Protein AF-A0A8K0KDJ1-F1 (afdb_monomer)

Mean predicted aligned error: 5.6 Å

Organism: Ladona fulva (NCBI:txid123851)

Nearest PDB structures (foldseek):
  4txr-assembly1_A  TM=9.464E-01  e=5.882E-12  Homo sapiens
  4txp-assembly2_B  TM=9.322E-01  e=4.696E-11  Homo sapiens
  4txp-assembly3_C  TM=9.187E-01  e=4.149E-10  Homo sapiens
  2rkk-assembly1_B  TM=8.513E-01  e=8.342E-05  Saccharomyces cerevisiae

Foldseek 3Di:
DQDDAQDQDPQLVVLVVLQVVLSVCVVPPPLSSLLSLVLSLVVLVVRDDDDPSSVRRNVSSVVVLVVSCVVPVVPCLSVDLVVVLVVLLVVLVVLLVVLVVCVVVVNDDPSSVVSLVVSLSSLSSSCVSPDDDPVSVVVNVVSVVVVVVD

Structure (mmCIF, N/CA/C/O backbone):
data_AF-A0A8K0KDJ1-F1
#
_entry.id   AF-A0A8K0KDJ1-F1
#
loop_
_atom_site.group_PDB
_atom_site.id
_atom_site.type_symbol
_atom_site.label_atom_id
_atom_site.label_alt_id
_atom_site.label_comp_id
_atom_site.label_asym_id
_atom_site.label_entity_id
_atom_site.label_seq_id
_atom_site.pdbx_PDB_ins_code
_atom_site.Cartn_x
_atom_site.Cartn_y
_atom_site.Cartn_z
_atom_site.occupancy
_atom_site.B_iso_or_equiv
_atom_site.auth_seq_id
_atom_site.auth_comp_id
_atom_site.auth_asym_id
_atom_site.auth_atom_id
_atom_site.pdbx_PDB_model_num
ATOM 1 N N . MET A 1 1 ? 7.236 -12.115 10.491 1.00 45.28 1 MET A N 1
ATOM 2 C CA . MET A 1 1 ? 5.908 -12.719 10.745 1.00 45.28 1 MET A CA 1
ATOM 3 C C . MET A 1 1 ? 4.872 -11.703 10.307 1.00 45.28 1 MET A C 1
ATOM 5 O O . MET A 1 1 ? 5.032 -10.545 10.657 1.00 45.28 1 MET A O 1
ATOM 9 N N . SER A 1 2 ? 3.888 -12.090 9.496 1.00 58.84 2 SER A N 1
ATOM 10 C CA . SER A 1 2 ? 2.820 -11.184 9.052 1.00 58.84 2 SER A CA 1
ATOM 11 C C . SER A 1 2 ? 1.927 -10.815 10.236 1.00 58.84 2 SER A C 1
ATOM 13 O O . SER A 1 2 ? 1.485 -11.708 10.961 1.00 58.84 2 SER A O 1
ATOM 15 N N . TYR A 1 3 ? 1.665 -9.526 10.438 1.00 70.25 3 TYR A N 1
ATOM 16 C CA . TYR A 1 3 ? 0.765 -9.068 11.494 1.00 70.25 3 TYR A CA 1
ATOM 17 C C . TYR A 1 3 ? -0.672 -9.514 11.186 1.00 70.25 3 TYR A C 1
ATOM 19 O O . TYR A 1 3 ? -1.172 -9.312 10.076 1.00 70.25 3 TYR A O 1
ATOM 27 N N . GLN A 1 4 ? -1.328 -10.163 12.150 1.00 78.44 4 GLN A N 1
ATOM 28 C CA . GLN A 1 4 ? -2.672 -10.708 11.972 1.00 78.44 4 GLN A CA 1
ATOM 29 C C . GLN A 1 4 ? -3.716 -9.659 12.364 1.00 78.44 4 GLN A C 1
ATOM 31 O O . GLN A 1 4 ? -4.002 -9.464 13.543 1.00 78.44 4 GLN A O 1
ATOM 36 N N . PHE A 1 5 ? -4.304 -9.006 11.365 1.00 83.00 5 PHE A N 1
ATOM 37 C CA . PHE A 1 5 ? -5.400 -8.063 11.579 1.00 83.00 5 PHE A CA 1
ATOM 38 C C . PHE A 1 5 ? -6.727 -8.778 11.888 1.00 83.00 5 PHE A C 1
ATOM 40 O O . PHE A 1 5 ? -6.933 -9.921 11.457 1.00 83.00 5 PHE A O 1
ATOM 47 N N . PRO A 1 6 ? -7.664 -8.101 12.579 1.00 85.44 6 PRO A N 1
ATOM 48 C CA . PRO A 1 6 ? -9.052 -8.536 12.673 1.00 85.44 6 PRO A CA 1
ATOM 49 C C . PRO A 1 6 ? -9.671 -8.785 11.286 1.00 85.44 6 PRO A C 1
ATOM 51 O O . PRO A 1 6 ? -9.251 -8.174 10.299 1.00 85.44 6 PRO A O 1
ATOM 54 N N . PRO A 1 7 ? -10.693 -9.654 11.183 1.00 84.50 7 PRO A N 1
ATOM 55 C CA . PRO A 1 7 ? -11.371 -9.888 9.915 1.00 84.50 7 PRO A CA 1
ATOM 56 C C . PRO A 1 7 ? -11.992 -8.591 9.385 1.00 84.50 7 PRO A C 1
ATOM 58 O O . PRO A 1 7 ? -12.593 -7.822 10.136 1.00 84.50 7 PRO A O 1
ATOM 61 N N . CYS A 1 8 ? -11.862 -8.363 8.076 1.00 85.50 8 CYS A N 1
ATOM 62 C CA . CYS A 1 8 ? -12.434 -7.189 7.427 1.00 85.50 8 CYS A CA 1
ATOM 63 C C . CYS A 1 8 ? -13.973 -7.259 7.474 1.00 85.50 8 CYS A C 1
ATOM 65 O O . CYS A 1 8 ? -14.543 -8.214 6.931 1.00 85.50 8 CYS A O 1
ATOM 67 N N . PRO A 1 9 ? -14.662 -6.298 8.118 1.00 87.81 9 PRO A N 1
ATOM 68 C CA . PRO A 1 9 ? -16.116 -6.308 8.192 1.00 87.81 9 PRO A CA 1
ATOM 69 C C . PRO A 1 9 ? -16.740 -6.040 6.821 1.00 87.81 9 PRO A C 1
ATOM 71 O O . PRO A 1 9 ? -16.124 -5.442 5.939 1.00 87.81 9 PRO A O 1
ATOM 74 N N . ALA A 1 10 ? -17.999 -6.448 6.645 1.00 87.88 10 ALA A N 1
ATOM 75 C CA . ALA A 1 10 ? -18.700 -6.314 5.367 1.00 87.88 10 ALA A CA 1
ATOM 76 C C . ALA A 1 10 ? -18.784 -4.856 4.876 1.00 87.88 10 ALA A C 1
ATOM 78 O O . ALA A 1 10 ? -18.668 -4.619 3.673 1.00 87.88 10 ALA A O 1
ATOM 79 N N . SER A 1 11 ? -18.917 -3.888 5.793 1.00 86.81 11 SER A N 1
ATOM 80 C CA . SER A 1 11 ? -18.911 -2.454 5.472 1.00 86.81 11 SER A CA 1
ATOM 81 C C . SER A 1 11 ? -17.580 -1.981 4.883 1.00 86.81 11 SER A C 1
ATOM 83 O O . SER A 1 11 ? -17.565 -1.089 4.043 1.00 86.81 11 SER A O 1
ATOM 85 N N . LEU A 1 12 ? -16.468 -2.625 5.246 1.00 90.25 12 LEU A N 1
ATOM 86 C CA . LEU A 1 12 ? -15.115 -2.284 4.807 1.00 90.25 12 LEU A CA 1
ATOM 87 C C . LEU A 1 12 ? -14.601 -3.185 3.675 1.00 90.25 12 LEU A C 1
ATOM 89 O O . LEU A 1 12 ? -13.433 -3.110 3.304 1.00 90.25 12 LEU A O 1
ATOM 93 N N . LYS A 1 13 ? -15.471 -3.978 3.038 1.00 90.00 13 LYS A N 1
ATOM 94 C CA . LYS A 1 13 ? -15.114 -4.768 1.848 1.00 90.00 13 LYS A CA 1
ATOM 95 C C . LYS A 1 13 ? -14.377 -3.963 0.755 1.00 90.00 13 LYS A C 1
ATOM 97 O O . LYS A 1 13 ? -13.459 -4.536 0.169 1.00 90.00 13 LYS A O 1
ATOM 102 N N . PRO A 1 14 ? -14.687 -2.671 0.498 1.00 90.81 14 PRO A N 1
ATOM 103 C CA . PRO A 1 14 ? -13.950 -1.865 -0.478 1.00 90.81 14 PRO A CA 1
ATOM 104 C C . PRO A 1 14 ? -12.468 -1.641 -0.157 1.00 90.81 14 PRO A C 1
ATOM 106 O O . PRO A 1 14 ? -11.740 -1.239 -1.053 1.00 90.81 14 PRO A O 1
ATOM 109 N N . ILE A 1 15 ? -12.008 -1.872 1.081 1.00 91.50 15 ILE A N 1
ATOM 110 C CA . ILE A 1 15 ? -10.583 -1.746 1.432 1.00 91.50 15 ILE A CA 1
ATOM 111 C C . ILE A 1 15 ? -9.839 -3.085 1.500 1.00 91.50 15 ILE A C 1
ATOM 113 O O . ILE A 1 15 ? -8.619 -3.116 1.669 1.00 91.50 15 ILE A O 1
ATOM 117 N N . ALA A 1 16 ? -10.555 -4.205 1.372 1.00 90.19 16 ALA A N 1
ATOM 118 C CA . ALA A 1 16 ? -9.999 -5.535 1.597 1.00 90.19 16 ALA A CA 1
ATOM 119 C C . ALA A 1 16 ? -8.861 -5.879 0.623 1.00 90.19 16 ALA A C 1
ATOM 121 O O . ALA A 1 16 ? -7.907 -6.559 1.006 1.00 90.19 16 ALA A O 1
ATOM 122 N N . HIS A 1 17 ? -8.932 -5.404 -0.625 1.00 89.25 17 HIS A N 1
ATOM 123 C CA . HIS A 1 17 ? -7.875 -5.642 -1.608 1.00 89.25 17 HIS A CA 1
ATOM 124 C C . HIS A 1 17 ? -6.592 -4.873 -1.284 1.00 89.25 17 HIS A C 1
ATOM 126 O O . HIS A 1 17 ? -5.524 -5.465 -1.396 1.00 89.25 17 HIS A O 1
ATOM 132 N N . TYR A 1 18 ? -6.674 -3.633 -0.786 1.00 91.75 18 TYR A N 1
ATOM 133 C CA . TYR A 1 18 ? -5.490 -2.891 -0.328 1.00 91.75 18 TYR A CA 1
ATOM 134 C C . TYR A 1 18 ? -4.804 -3.591 0.846 1.00 91.75 18 TYR A C 1
ATOM 136 O O . TYR A 1 18 ? -3.584 -3.736 0.844 1.00 91.75 18 TYR A O 1
ATOM 144 N N . LEU A 1 19 ? -5.579 -4.086 1.820 1.00 91.88 19 LEU A N 1
ATOM 145 C CA . LEU A 1 19 ? -5.030 -4.826 2.962 1.00 91.88 19 LEU A CA 1
ATOM 146 C C . LEU A 1 19 ? -4.346 -6.123 2.527 1.00 91.88 19 LEU A C 1
ATOM 148 O O . LEU A 1 19 ? -3.257 -6.441 3.002 1.00 91.88 19 LEU A O 1
ATOM 152 N N . LYS A 1 20 ? -4.963 -6.855 1.595 1.00 89.88 20 LYS A N 1
ATOM 153 C CA . LYS A 1 20 ? -4.374 -8.075 1.045 1.00 89.88 20 LYS A CA 1
ATOM 154 C C . LYS A 1 20 ? -3.061 -7.782 0.324 1.00 89.88 20 LYS A C 1
ATOM 156 O O . LYS A 1 20 ? -2.069 -8.455 0.590 1.00 89.88 20 LYS A O 1
ATOM 161 N N . THR A 1 21 ? -3.038 -6.776 -0.548 1.00 87.75 21 THR A N 1
ATOM 162 C CA . THR A 1 21 ? -1.812 -6.411 -1.261 1.00 87.75 21 THR A CA 1
ATOM 163 C C . THR A 1 21 ? -0.737 -5.920 -0.298 1.00 87.75 21 THR A C 1
ATOM 165 O O . THR A 1 21 ? 0.424 -6.283 -0.466 1.00 87.75 21 THR A O 1
ATOM 168 N N . ALA A 1 22 ? -1.100 -5.174 0.747 1.00 91.25 22 ALA A N 1
ATOM 169 C CA . ALA A 1 22 ? -0.153 -4.772 1.779 1.00 91.25 22 ALA A CA 1
ATOM 170 C C . ALA A 1 22 ? 0.518 -5.992 2.433 1.00 91.25 22 ALA A C 1
ATOM 172 O O . ALA A 1 22 ? 1.742 -6.051 2.497 1.00 91.25 22 ALA A O 1
ATOM 173 N N . THR A 1 23 ? -0.259 -7.017 2.802 1.00 90.75 23 THR A N 1
ATOM 174 C CA . THR A 1 23 ? 0.283 -8.272 3.350 1.00 90.75 23 THR A CA 1
ATOM 175 C C . THR A 1 23 ? 1.189 -9.016 2.366 1.00 90.75 23 THR A C 1
ATOM 177 O O . THR A 1 23 ? 2.202 -9.580 2.772 1.00 90.75 23 THR A O 1
ATOM 180 N N . GLU A 1 24 ? 0.883 -8.993 1.066 1.00 87.81 24 GLU A N 1
ATOM 181 C CA . GLU A 1 24 ? 1.766 -9.563 0.033 1.00 87.81 24 GLU A CA 1
ATOM 182 C C . GLU A 1 24 ? 3.113 -8.818 -0.079 1.00 87.81 24 GLU A C 1
ATOM 184 O O . GLU A 1 24 ? 4.097 -9.396 -0.555 1.00 87.81 24 GLU A O 1
ATOM 189 N N . HIS A 1 25 ? 3.173 -7.563 0.383 1.00 89.31 25 HIS A N 1
ATOM 190 C CA . HIS A 1 25 ? 4.369 -6.721 0.371 1.00 89.31 25 HIS A CA 1
ATOM 191 C C . HIS A 1 25 ? 5.104 -6.653 1.715 1.00 89.31 25 HIS A C 1
ATOM 193 O O . HIS A 1 25 ? 6.256 -6.236 1.707 1.00 89.31 25 HIS A O 1
ATOM 199 N N . ASP A 1 26 ? 4.537 -7.140 2.826 1.00 87.75 26 ASP A N 1
ATOM 200 C CA . ASP A 1 26 ? 5.180 -7.107 4.158 1.00 87.75 26 ASP A CA 1
ATOM 201 C C . ASP A 1 26 ? 6.618 -7.662 4.149 1.00 87.75 26 ASP A C 1
ATOM 203 O O . ASP A 1 26 ? 7.498 -7.145 4.829 1.00 87.75 26 ASP A O 1
ATOM 207 N N . GLY A 1 27 ? 6.873 -8.718 3.367 1.00 87.19 27 GLY A N 1
ATOM 208 C CA . GLY A 1 27 ? 8.202 -9.329 3.232 1.00 87.19 27 GLY A CA 1
ATOM 209 C C . GLY A 1 27 ? 9.019 -8.863 2.022 1.00 87.19 27 GLY A C 1
ATOM 210 O O . GLY A 1 27 ? 10.138 -9.336 1.842 1.00 87.19 27 GLY A O 1
ATOM 211 N N . ARG A 1 28 ? 8.462 -8.008 1.158 1.00 88.62 28 ARG A N 1
ATOM 212 C CA . ARG A 1 28 ? 9.097 -7.566 -0.098 1.00 88.62 28 ARG A CA 1
ATOM 213 C C . ARG A 1 28 ? 9.482 -6.098 -0.063 1.00 88.62 28 ARG A C 1
ATOM 215 O O . ARG A 1 28 ? 10.574 -5.747 -0.489 1.00 88.62 28 ARG A O 1
ATOM 222 N N . ASP A 1 29 ? 8.561 -5.265 0.400 1.00 91.94 29 ASP A N 1
ATOM 223 C CA . ASP A 1 29 ? 8.701 -3.823 0.445 1.00 91.94 29 ASP A CA 1
ATOM 224 C C . ASP A 1 29 ? 7.789 -3.254 1.540 1.00 91.94 29 ASP A C 1
ATOM 226 O O . ASP A 1 29 ? 6.576 -3.084 1.368 1.00 91.94 29 ASP A O 1
ATOM 230 N N . VAL A 1 30 ? 8.396 -2.965 2.692 1.00 93.25 30 VAL A N 1
ATOM 231 C CA . VAL A 1 30 ? 7.679 -2.434 3.852 1.00 93.25 30 VAL A CA 1
ATOM 232 C C . VAL A 1 30 ? 7.072 -1.056 3.567 1.00 93.25 30 VAL A C 1
ATOM 234 O O . VAL A 1 30 ? 5.991 -0.770 4.074 1.00 93.25 30 VAL A O 1
ATOM 237 N N . VAL A 1 31 ? 7.681 -0.241 2.697 1.00 94.69 31 VAL A N 1
ATOM 238 C CA . VAL A 1 31 ? 7.172 1.092 2.327 1.00 94.69 31 VAL A CA 1
ATOM 239 C C . VAL A 1 31 ? 5.851 0.950 1.576 1.00 94.69 31 VAL A C 1
ATOM 241 O O . VAL A 1 31 ? 4.864 1.595 1.932 1.00 94.69 31 VAL A O 1
ATOM 244 N N . VAL A 1 32 ? 5.791 0.039 0.599 1.00 94.00 32 VAL A N 1
ATOM 245 C CA . VAL A 1 32 ? 4.545 -0.274 -0.123 1.00 94.00 32 VAL A CA 1
ATOM 246 C C . VAL A 1 32 ? 3.476 -0.786 0.838 1.00 94.00 32 VAL A C 1
ATOM 248 O O . VAL A 1 32 ? 2.339 -0.312 0.811 1.00 94.00 32 VAL A O 1
ATOM 251 N N . SER A 1 33 ? 3.843 -1.713 1.724 1.00 94.31 33 SER A N 1
ATOM 252 C CA . SER A 1 33 ? 2.921 -2.268 2.718 1.00 94.31 33 SER A CA 1
ATOM 253 C C . SER A 1 33 ? 2.357 -1.197 3.666 1.00 94.31 33 SER A C 1
ATOM 255 O O . SER A 1 33 ? 1.177 -1.237 4.027 1.00 94.31 33 SER A O 1
ATOM 257 N N . TYR A 1 34 ? 3.184 -0.216 4.033 1.00 95.44 34 TYR A N 1
ATOM 258 C CA . TYR A 1 34 ? 2.841 0.861 4.946 1.00 95.44 34 TYR A CA 1
ATOM 259 C C . TYR A 1 34 ? 1.845 1.821 4.299 1.00 95.44 34 TYR A C 1
ATOM 261 O O . TYR A 1 34 ? 0.739 1.994 4.811 1.00 95.44 34 TYR A O 1
ATOM 269 N N . TRP A 1 35 ? 2.167 2.360 3.121 1.00 95.81 35 TRP A N 1
ATOM 270 C CA . TRP A 1 35 ? 1.297 3.322 2.439 1.00 95.81 35 TRP A CA 1
ATOM 271 C C . TRP A 1 35 ? -0.011 2.705 1.940 1.00 95.81 35 TRP A C 1
ATOM 273 O O . TRP A 1 35 ? -1.055 3.352 2.020 1.00 95.81 35 TRP A O 1
ATOM 283 N N . CYS A 1 36 ? -0.012 1.427 1.541 1.00 95.00 36 CYS A N 1
ATOM 284 C CA . CYS A 1 36 ? -1.262 0.717 1.247 1.00 95.00 36 CYS A CA 1
ATOM 285 C C . CYS A 1 36 ? -2.192 0.666 2.473 1.00 95.00 36 CYS A C 1
ATOM 287 O O . CYS A 1 36 ? -3.407 0.816 2.331 1.00 95.00 36 CYS A O 1
ATOM 289 N N . ARG A 1 37 ? -1.644 0.474 3.683 1.00 95.19 37 ARG A N 1
ATOM 290 C CA . ARG A 1 37 ? -2.431 0.463 4.928 1.00 95.19 37 ARG A CA 1
ATOM 291 C C . ARG A 1 37 ? -2.839 1.858 5.387 1.00 95.19 37 ARG A C 1
ATOM 293 O O . ARG A 1 37 ? -3.941 1.986 5.912 1.00 95.19 37 ARG A O 1
ATOM 300 N N . VAL A 1 38 ? -2.027 2.888 5.135 1.00 95.50 38 VAL A N 1
ATOM 301 C CA . VAL A 1 38 ? -2.429 4.294 5.331 1.00 95.50 38 VAL A CA 1
ATOM 302 C C . VAL A 1 38 ? -3.646 4.615 4.461 1.00 95.50 38 VAL A C 1
ATOM 304 O O . VAL A 1 38 ? -4.678 5.030 4.985 1.00 95.50 38 VAL A O 1
ATOM 307 N N . TYR A 1 39 ? -3.581 4.320 3.159 1.00 94.94 39 TYR A N 1
ATOM 308 C CA . TYR A 1 39 ? -4.706 4.540 2.248 1.00 94.94 39 TYR A CA 1
ATOM 309 C C . TYR A 1 39 ? -5.954 3.749 2.660 1.00 94.94 39 TYR A C 1
ATOM 311 O O . TYR A 1 39 ? -7.068 4.284 2.674 1.00 94.94 39 TYR A O 1
ATOM 319 N N . ALA A 1 40 ? -5.782 2.475 3.029 1.00 94.19 40 ALA A N 1
ATOM 320 C CA . ALA A 1 40 ? -6.879 1.635 3.497 1.00 94.19 40 ALA A CA 1
ATOM 321 C C . ALA A 1 40 ? -7.529 2.205 4.767 1.00 94.19 40 ALA A C 1
ATOM 323 O O . ALA A 1 40 ? -8.756 2.230 4.857 1.00 94.19 40 ALA A O 1
ATOM 324 N N . LEU A 1 41 ? -6.730 2.694 5.721 1.00 94.56 41 LEU A N 1
ATOM 325 C CA . LEU A 1 41 ? -7.216 3.311 6.953 1.00 94.56 41 LEU A CA 1
ATOM 326 C C . LEU A 1 41 ? -8.012 4.589 6.660 1.00 94.56 41 LEU A C 1
ATOM 328 O O . LEU A 1 41 ? -9.139 4.727 7.135 1.00 94.56 41 LEU A O 1
ATOM 332 N N . GLU A 1 42 ? -7.467 5.501 5.854 1.00 93.12 42 GLU A N 1
ATOM 333 C CA . GLU A 1 42 ? -8.152 6.742 5.477 1.00 93.12 42 GLU A CA 1
ATOM 334 C C . GLU A 1 42 ? -9.473 6.473 4.755 1.00 93.12 42 GLU A C 1
ATOM 336 O O . GLU A 1 42 ? -10.497 7.089 5.058 1.00 93.12 42 GLU A O 1
ATOM 341 N N . THR A 1 43 ? -9.465 5.521 3.822 1.00 93.06 43 THR A N 1
ATOM 342 C CA . THR A 1 43 ? -10.657 5.120 3.071 1.00 93.06 43 THR A CA 1
ATOM 343 C C . THR A 1 43 ? -11.690 4.477 3.994 1.00 93.06 43 THR A C 1
ATOM 345 O O . THR A 1 43 ? -12.870 4.827 3.941 1.00 93.06 43 THR A O 1
ATOM 348 N N . ALA A 1 44 ? -11.266 3.596 4.901 1.00 93.12 44 ALA A N 1
ATOM 349 C CA . ALA A 1 44 ? -12.156 2.964 5.867 1.00 93.12 44 ALA A CA 1
ATOM 350 C C . ALA A 1 44 ? -12.798 3.974 6.822 1.00 93.12 44 ALA A C 1
ATOM 352 O O . ALA A 1 44 ? -14.001 3.896 7.059 1.00 93.12 44 ALA A O 1
ATOM 353 N N . LEU A 1 45 ? -12.043 4.969 7.298 1.00 92.94 45 LEU A N 1
ATOM 354 C CA . LEU A 1 45 ? -12.566 6.039 8.155 1.00 92.94 45 LE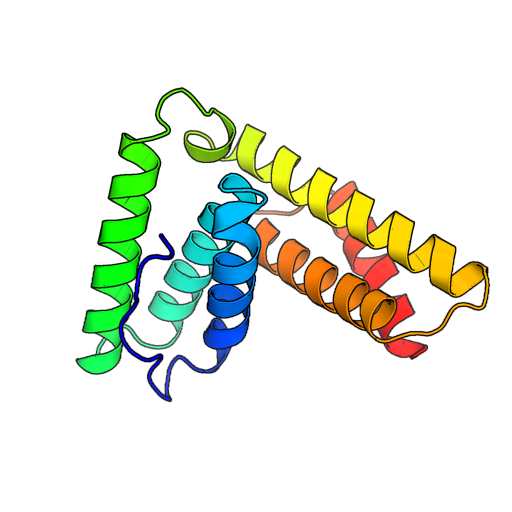U A CA 1
ATOM 355 C C . LEU A 1 45 ? -13.660 6.877 7.474 1.00 92.94 45 LEU A C 1
ATOM 357 O O . LEU A 1 45 ? -14.545 7.392 8.165 1.00 92.94 45 LEU A O 1
ATOM 361 N N . ARG A 1 46 ? -13.611 7.015 6.140 1.00 92.56 46 ARG A N 1
ATOM 362 C CA . ARG A 1 46 ? -14.649 7.690 5.339 1.00 92.56 46 ARG A CA 1
ATOM 363 C C . ARG A 1 46 ? -15.893 6.818 5.146 1.00 92.56 46 ARG A C 1
ATOM 365 O O . ARG A 1 46 ? -16.992 7.362 5.089 1.00 92.56 46 ARG A O 1
ATOM 372 N N . ILE A 1 47 ? -15.726 5.498 5.053 1.00 92.94 47 ILE A N 1
ATOM 373 C CA . ILE A 1 47 ? -16.819 4.541 4.823 1.00 92.94 47 ILE A CA 1
ATOM 374 C C . ILE A 1 47 ? -17.567 4.232 6.124 1.00 92.94 47 ILE A C 1
ATOM 376 O O . ILE A 1 47 ? -18.775 4.437 6.214 1.00 92.94 47 ILE A O 1
ATOM 380 N N . ASP A 1 48 ? -16.857 3.729 7.133 1.00 89.56 48 ASP A N 1
ATOM 381 C CA . ASP A 1 48 ? -17.443 3.295 8.395 1.00 89.56 48 ASP A CA 1
ATOM 382 C C . ASP A 1 48 ? -16.436 3.435 9.541 1.00 89.56 48 ASP A C 1
ATOM 384 O O . ASP A 1 48 ? -15.449 2.711 9.636 1.00 89.56 48 ASP A O 1
ATOM 388 N N . ARG A 1 49 ? -16.728 4.371 10.447 1.00 90.56 49 ARG A N 1
ATOM 389 C CA . ARG A 1 49 ? -15.970 4.620 11.686 1.00 90.56 49 ARG A CA 1
ATOM 390 C C . ARG A 1 49 ? -16.807 4.437 12.955 1.00 90.56 49 ARG A C 1
ATOM 392 O O . ARG A 1 49 ? -16.366 4.784 14.055 1.00 90.56 49 ARG A O 1
ATOM 399 N N . LYS A 1 50 ? -18.062 4.005 12.803 1.00 88.62 50 LYS A N 1
ATOM 400 C CA . LYS A 1 50 ? -19.045 3.973 13.895 1.00 88.62 50 LYS A CA 1
ATOM 401 C C . LYS A 1 50 ? -19.303 2.555 14.374 1.00 88.62 50 LYS A C 1
ATOM 403 O O . LYS A 1 50 ? -19.433 2.382 15.581 1.00 88.62 50 LYS A O 1
ATOM 408 N N . SER A 1 51 ? -19.353 1.589 13.458 1.00 91.31 51 SER A N 1
ATOM 409 C CA . SER A 1 51 ? -19.599 0.187 13.795 1.00 91.31 51 SER A CA 1
ATOM 410 C C . SER A 1 51 ? -18.468 -0.377 14.653 1.00 91.31 51 SER A C 1
ATOM 412 O O . SER A 1 51 ? -17.293 -0.065 14.434 1.00 91.31 51 SER A O 1
ATOM 414 N N . ASP A 1 52 ? -18.808 -1.228 15.616 1.00 90.12 52 ASP A N 1
ATOM 415 C CA . ASP A 1 52 ? -17.832 -1.786 16.555 1.00 90.12 52 ASP A CA 1
ATOM 416 C C . ASP A 1 52 ? -16.818 -2.699 15.851 1.00 90.12 52 ASP A C 1
ATOM 418 O O . ASP A 1 52 ? -15.635 -2.703 16.194 1.00 90.12 52 ASP A O 1
ATOM 422 N N . GLU A 1 53 ? -17.238 -3.428 14.816 1.00 89.12 53 GLU A N 1
ATOM 423 C CA . GLU A 1 53 ? -16.355 -4.264 13.999 1.00 89.12 53 GLU A CA 1
ATOM 424 C C . GLU A 1 53 ? -15.369 -3.420 13.186 1.00 89.12 53 GLU A C 1
ATOM 426 O O . GLU A 1 53 ? -14.186 -3.755 13.107 1.00 89.12 53 GLU A O 1
ATOM 431 N N . ALA A 1 54 ? -15.837 -2.303 12.619 1.00 90.56 54 ALA A N 1
ATOM 432 C CA . ALA A 1 54 ? -14.986 -1.368 11.893 1.00 90.56 54 ALA A CA 1
ATOM 433 C C . ALA A 1 54 ? -13.957 -0.739 12.836 1.00 90.56 54 ALA A C 1
ATOM 435 O O . ALA A 1 54 ? -12.766 -0.750 12.538 1.00 90.56 54 ALA A O 1
ATOM 436 N N . ARG A 1 55 ? -14.385 -0.283 14.020 1.00 91.69 55 ARG A N 1
ATOM 437 C CA . ARG A 1 55 ? -13.492 0.284 15.041 1.00 91.69 55 ARG A CA 1
ATOM 438 C C . ARG A 1 55 ? -12.373 -0.670 15.438 1.00 91.69 55 ARG A C 1
ATOM 440 O O . ARG A 1 55 ? -11.227 -0.244 15.469 1.00 91.69 55 ARG A O 1
ATOM 447 N N . LYS A 1 56 ? -12.672 -1.954 15.664 1.00 92.06 56 LYS A N 1
ATOM 448 C CA . LYS A 1 56 ? -11.645 -2.962 15.990 1.00 92.06 56 LYS A CA 1
ATOM 449 C C . LYS A 1 56 ? -10.562 -3.052 14.914 1.00 92.06 56 LYS A C 1
ATOM 451 O O . LYS A 1 56 ? -9.379 -3.076 15.243 1.00 92.06 56 LYS A O 1
ATOM 456 N N . LEU A 1 57 ? -10.957 -3.086 13.639 1.00 91.88 57 LEU A N 1
ATOM 457 C CA . LEU A 1 57 ? -10.000 -3.120 12.532 1.00 91.88 57 LEU A CA 1
ATOM 458 C C . LEU A 1 57 ? -9.208 -1.811 12.426 1.00 91.88 57 LEU A C 1
ATOM 460 O O . LEU A 1 57 ? -7.993 -1.853 12.271 1.00 91.88 57 LEU A O 1
ATOM 464 N N . LEU A 1 58 ? -9.885 -0.665 12.525 1.00 93.25 58 LEU A N 1
ATOM 465 C CA . LEU A 1 58 ? -9.265 0.659 12.441 1.00 93.25 58 LEU A CA 1
ATOM 466 C C . LEU A 1 58 ? -8.221 0.866 13.543 1.00 93.25 58 LEU A C 1
ATOM 468 O O . LEU A 1 58 ? -7.115 1.301 13.243 1.00 93.25 58 LEU A O 1
ATOM 472 N N . THR A 1 59 ? -8.540 0.510 14.790 1.00 93.81 59 THR A N 1
ATOM 473 C CA . THR A 1 59 ? -7.595 0.578 15.914 1.00 93.81 59 THR A CA 1
ATOM 474 C C . THR A 1 59 ? -6.388 -0.320 15.663 1.00 93.81 59 THR A C 1
ATOM 476 O O . THR A 1 59 ? -5.262 0.147 15.745 1.00 93.81 59 THR A O 1
ATOM 479 N N . SER A 1 60 ? -6.605 -1.567 15.236 1.00 93.81 60 SER A N 1
ATOM 480 C CA . SER A 1 60 ? -5.499 -2.480 14.927 1.00 93.81 60 SER A CA 1
ATOM 481 C C . SER A 1 60 ? -4.612 -1.983 13.773 1.00 93.81 60 SER A C 1
ATOM 483 O O . SER A 1 60 ? -3.396 -2.170 13.807 1.00 93.81 60 SER A O 1
ATOM 485 N N . LEU A 1 61 ? -5.194 -1.327 12.762 1.00 94.12 61 LEU A N 1
ATOM 486 C CA . LEU A 1 61 ? -4.440 -0.678 11.686 1.00 94.12 61 LEU A CA 1
ATOM 487 C C . LEU A 1 61 ? -3.611 0.502 12.200 1.00 94.12 61 LEU A C 1
ATOM 489 O O . LEU A 1 61 ? -2.451 0.620 11.812 1.00 94.12 61 LEU A O 1
ATOM 493 N N . MET A 1 62 ? -4.177 1.346 13.066 1.00 93.88 62 MET A N 1
ATOM 494 C CA . MET A 1 62 ? -3.451 2.460 13.687 1.00 93.88 62 MET A CA 1
ATOM 495 C C . MET A 1 62 ? -2.275 1.955 14.528 1.00 93.88 62 MET A C 1
ATOM 497 O O . MET A 1 62 ? -1.152 2.391 14.291 1.00 93.88 62 MET A O 1
ATOM 501 N N . ASP A 1 63 ? -2.503 0.978 15.409 1.00 94.75 63 ASP A N 1
ATOM 502 C CA . ASP A 1 63 ? -1.460 0.392 16.262 1.00 94.75 63 ASP A CA 1
ATOM 503 C C . ASP A 1 63 ? -0.297 -0.158 15.423 1.00 94.75 63 ASP A C 1
ATOM 505 O O . ASP A 1 63 ? 0.881 0.066 15.723 1.00 94.75 63 ASP A O 1
ATOM 509 N N . TRP A 1 64 ? -0.616 -0.861 14.330 1.00 94.38 64 TRP A N 1
ATOM 510 C CA . TRP A 1 64 ? 0.398 -1.377 13.417 1.00 94.38 64 TRP A CA 1
ATOM 511 C C . TRP A 1 64 ? 1.166 -0.251 12.722 1.00 94.38 64 TRP A C 1
ATOM 513 O O . TRP A 1 64 ? 2.394 -0.292 12.691 1.00 94.38 64 TRP A O 1
ATOM 523 N N . LEU A 1 65 ? 0.476 0.765 12.192 1.00 94.69 65 LEU A N 1
ATOM 524 C CA . LEU A 1 65 ? 1.1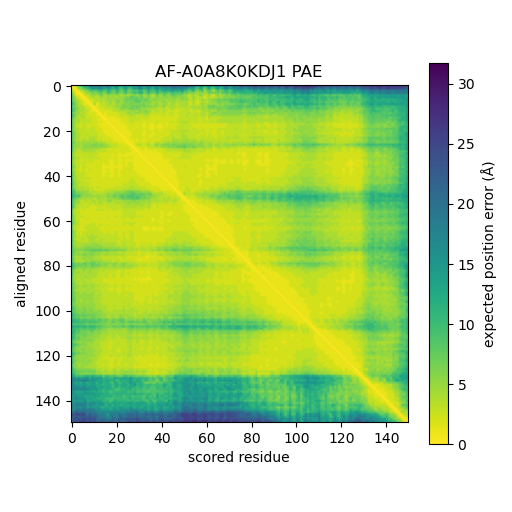15 1.898 11.513 1.00 94.69 65 LEU A CA 1
ATOM 525 C C . LEU A 1 65 ? 2.044 2.671 12.456 1.00 94.69 65 LEU A C 1
ATOM 527 O O . LEU A 1 65 ? 3.169 2.993 12.075 1.00 94.69 65 LEU A O 1
ATOM 531 N N . GLU A 1 66 ? 1.614 2.927 13.691 1.00 93.75 66 GLU A N 1
ATOM 532 C CA . GLU A 1 66 ? 2.436 3.582 14.712 1.00 93.75 66 GLU A CA 1
ATOM 533 C C . GLU A 1 66 ? 3.668 2.746 15.067 1.00 93.75 66 GLU A C 1
ATOM 535 O O . GLU A 1 66 ? 4.779 3.279 15.123 1.00 93.75 66 GLU A O 1
ATOM 540 N N . THR A 1 67 ? 3.494 1.430 15.222 1.00 93.88 67 THR A N 1
ATOM 541 C CA . THR A 1 67 ? 4.598 0.497 15.481 1.00 93.88 67 THR A CA 1
ATOM 542 C C . THR A 1 67 ? 5.606 0.508 14.335 1.00 93.88 67 THR A C 1
ATOM 544 O O . THR A 1 67 ? 6.795 0.706 14.569 1.00 93.88 67 THR A O 1
ATOM 547 N N . GLN A 1 68 ? 5.151 0.379 13.086 1.00 93.19 68 GLN A N 1
ATOM 548 C CA . GLN A 1 68 ? 6.043 0.388 11.924 1.00 93.19 68 GLN A CA 1
ATOM 549 C C . GLN A 1 68 ? 6.771 1.720 11.765 1.00 93.19 68 GLN A C 1
ATOM 551 O O . GLN A 1 68 ? 7.965 1.745 11.473 1.00 93.19 68 GLN A O 1
ATOM 556 N N . LYS A 1 69 ? 6.089 2.839 12.016 1.00 92.19 69 LYS A N 1
ATOM 557 C CA . LYS A 1 69 ? 6.721 4.159 12.000 1.00 92.19 69 LYS A CA 1
ATOM 558 C C . LYS A 1 69 ? 7.786 4.293 13.095 1.00 92.19 69 LYS A C 1
ATOM 560 O O . LYS A 1 69 ? 8.816 4.925 12.877 1.00 92.19 69 LYS A O 1
ATOM 565 N N . ALA A 1 70 ? 7.566 3.691 14.264 1.00 94.06 70 ALA A N 1
ATOM 566 C CA . ALA A 1 70 ? 8.533 3.687 15.357 1.00 94.06 70 ALA A CA 1
ATOM 567 C C . ALA A 1 70 ? 9.732 2.752 15.113 1.00 94.06 70 ALA A C 1
ATOM 569 O O . ALA A 1 70 ? 10.842 3.089 15.526 1.00 94.06 70 ALA A O 1
ATOM 570 N N . GLU A 1 71 ? 9.522 1.612 14.452 1.00 94.19 71 GLU A N 1
ATOM 571 C CA . GLU A 1 71 ? 10.569 0.648 14.083 1.00 94.19 71 GLU A CA 1
ATOM 572 C C . GLU A 1 71 ? 11.426 1.140 12.906 1.00 94.19 71 GLU A C 1
ATOM 574 O O . GLU A 1 71 ? 12.621 0.859 12.850 1.00 94.19 71 GLU A O 1
ATOM 579 N N . HIS A 1 72 ? 10.846 1.926 11.994 1.00 93.50 72 HIS A N 1
ATOM 580 C CA . HIS A 1 72 ? 11.495 2.399 10.769 1.00 93.50 72 HIS A CA 1
ATOM 581 C C . HIS A 1 72 ? 11.772 3.911 10.763 1.00 93.50 72 HIS A C 1
ATOM 583 O O . HIS A 1 72 ? 11.638 4.569 9.732 1.00 93.50 72 HIS A O 1
ATOM 589 N N . LYS A 1 73 ? 12.203 4.470 11.901 1.00 92.25 73 LYS A N 1
ATOM 590 C CA . LYS A 1 73 ? 12.503 5.911 12.044 1.00 92.25 73 LYS A CA 1
ATOM 591 C C . LYS A 1 73 ? 13.589 6.429 11.102 1.00 92.25 73 LYS A C 1
ATOM 593 O O . LYS A 1 73 ? 13.564 7.602 10.749 1.00 92.25 73 LYS A O 1
ATOM 598 N N . ASP A 1 74 ? 14.505 5.560 10.687 1.00 93.62 74 ASP A N 1
ATOM 599 C CA . ASP A 1 74 ? 15.587 5.910 9.762 1.00 93.62 74 ASP A CA 1
ATOM 600 C C . ASP A 1 74 ? 15.177 5.745 8.286 1.00 93.62 74 ASP A C 1
ATOM 602 O O . ASP A 1 74 ? 15.942 6.071 7.382 1.00 93.62 74 ASP A O 1
ATOM 606 N N . ASN A 1 75 ? 13.968 5.234 8.015 1.00 93.88 75 ASN A N 1
ATOM 607 C CA . ASN A 1 75 ? 13.444 5.097 6.661 1.00 93.88 75 ASN A CA 1
ATOM 608 C C . ASN A 1 75 ? 12.616 6.331 6.287 1.00 93.88 75 ASN A C 1
ATOM 610 O O . ASN A 1 75 ? 11.427 6.433 6.604 1.00 93.88 75 ASN A O 1
ATOM 614 N N . GLU A 1 76 ? 13.234 7.256 5.555 1.00 93.00 76 GLU A N 1
ATOM 615 C CA . GLU A 1 76 ? 12.590 8.497 5.114 1.00 93.00 76 GLU A CA 1
ATOM 616 C C . GLU A 1 76 ? 11.300 8.267 4.314 1.00 93.00 76 GLU A C 1
ATOM 618 O O . GLU A 1 76 ? 10.376 9.074 4.407 1.00 93.00 76 GLU A O 1
ATOM 623 N N . ALA A 1 77 ? 11.193 7.151 3.585 1.00 93.88 77 ALA A N 1
ATOM 624 C CA . ALA A 1 77 ? 10.007 6.821 2.800 1.00 93.88 77 ALA A CA 1
ATOM 625 C C . ALA A 1 77 ? 8.812 6.365 3.652 1.00 93.88 77 ALA A C 1
ATOM 627 O O . ALA A 1 77 ? 7.688 6.368 3.160 1.00 93.88 77 ALA A O 1
ATOM 628 N N . ILE A 1 78 ? 9.023 6.003 4.921 1.00 93.00 78 ILE A N 1
ATOM 629 C CA . ILE A 1 78 ? 7.952 5.769 5.909 1.00 93.00 78 ILE A CA 1
ATOM 630 C C . ILE A 1 78 ? 7.702 7.034 6.738 1.00 93.00 78 ILE A C 1
ATOM 632 O O . ILE A 1 78 ? 6.564 7.349 7.092 1.00 93.00 78 ILE A O 1
ATOM 636 N N . MET A 1 79 ? 8.765 7.773 7.052 1.00 92.12 79 MET A N 1
ATOM 637 C CA . MET A 1 79 ? 8.693 8.926 7.947 1.00 92.12 79 MET A CA 1
ATOM 638 C C . MET A 1 79 ? 8.135 10.185 7.290 1.00 92.12 79 MET A C 1
ATOM 640 O O . MET A 1 79 ? 7.535 11.010 7.985 1.00 92.12 79 MET A O 1
ATOM 644 N N . SER A 1 80 ? 8.311 10.331 5.978 1.00 89.31 80 SER A N 1
ATOM 645 C CA . SER A 1 80 ? 7.929 11.517 5.221 1.00 89.31 80 SER A CA 1
ATOM 646 C C . SER A 1 80 ? 7.097 11.159 3.992 1.00 89.31 80 SER A C 1
ATOM 648 O O . SER A 1 80 ? 7.329 10.155 3.317 1.00 89.31 80 SER A O 1
ATOM 650 N N . SER A 1 81 ? 6.120 12.013 3.693 1.00 87.75 81 SER A N 1
ATOM 651 C CA . SER A 1 81 ? 5.218 11.849 2.556 1.00 87.75 81 SER A CA 1
ATOM 652 C C . SER A 1 81 ? 5.938 11.987 1.217 1.00 87.75 81 SER A C 1
ATOM 654 O O . SER A 1 81 ? 5.648 11.220 0.312 1.00 87.75 81 SER A O 1
ATOM 656 N N . VAL A 1 82 ? 6.903 12.903 1.081 1.00 89.75 82 VAL A N 1
ATOM 657 C CA . VAL A 1 82 ? 7.567 13.167 -0.212 1.00 89.75 82 VAL A CA 1
ATOM 658 C C . VAL A 1 82 ? 8.422 11.977 -0.682 1.00 89.75 82 VAL A C 1
ATOM 660 O O . VAL A 1 82 ? 8.209 11.506 -1.802 1.00 89.75 82 VAL A O 1
ATOM 663 N N . PRO A 1 83 ? 9.337 11.413 0.135 1.00 92.50 83 PRO A N 1
ATOM 664 C CA . PRO A 1 83 ? 10.078 10.214 -0.256 1.00 92.50 83 PRO A CA 1
ATOM 665 C C . PRO A 1 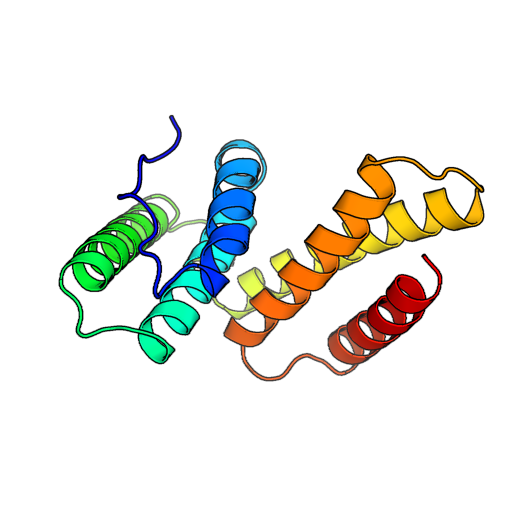83 ? 9.165 8.986 -0.373 1.00 92.50 83 PRO A C 1
ATOM 667 O O . PRO A 1 83 ? 9.382 8.146 -1.244 1.00 92.50 83 PRO A O 1
ATOM 670 N N . GLY A 1 84 ? 8.114 8.898 0.454 1.00 93.06 84 GLY A N 1
ATOM 671 C CA . GLY A 1 84 ? 7.095 7.852 0.353 1.00 93.06 84 GLY A CA 1
ATOM 672 C C . GLY A 1 84 ? 6.367 7.875 -0.990 1.00 93.06 84 GLY A C 1
ATOM 673 O O . GLY A 1 84 ? 6.300 6.852 -1.668 1.00 93.06 84 GLY A O 1
ATOM 674 N N . GLN A 1 85 ? 5.904 9.049 -1.419 1.00 91.06 85 GLN A N 1
ATOM 675 C CA . GLN A 1 85 ? 5.239 9.256 -2.703 1.00 91.06 85 GLN A CA 1
ATOM 676 C C . GLN A 1 85 ? 6.143 8.835 -3.858 1.00 91.06 85 GLN A C 1
ATOM 678 O O . GLN A 1 85 ? 5.745 8.006 -4.674 1.00 91.06 85 GLN A O 1
ATOM 683 N N . ALA A 1 86 ? 7.380 9.341 -3.882 1.00 91.06 86 ALA A N 1
ATOM 684 C CA . ALA A 1 86 ? 8.350 8.996 -4.915 1.00 91.06 86 ALA A CA 1
ATOM 685 C C . ALA A 1 86 ? 8.621 7.484 -4.959 1.00 91.06 86 ALA A C 1
ATOM 687 O O . ALA A 1 86 ? 8.772 6.908 -6.037 1.00 91.06 86 ALA A O 1
ATOM 688 N N . HIS A 1 87 ? 8.668 6.813 -3.805 1.00 94.50 87 HIS A N 1
ATOM 689 C CA . HIS A 1 87 ? 8.857 5.365 -3.739 1.00 94.50 87 HIS A CA 1
ATOM 690 C C . HIS A 1 87 ? 7.675 4.601 -4.344 1.00 94.50 87 HIS A C 1
ATOM 692 O O . HIS A 1 87 ? 7.880 3.735 -5.197 1.00 94.50 87 HIS A O 1
ATOM 698 N N . ILE A 1 88 ? 6.443 4.945 -3.952 1.00 93.69 88 ILE A N 1
ATOM 699 C CA . ILE A 1 88 ? 5.222 4.309 -4.473 1.00 93.69 88 ILE A CA 1
ATOM 700 C C . ILE A 1 88 ? 5.066 4.565 -5.976 1.00 93.69 88 ILE A C 1
ATOM 702 O O . ILE A 1 88 ? 4.770 3.631 -6.722 1.00 93.69 88 ILE A O 1
ATOM 706 N N . GLU A 1 89 ? 5.327 5.787 -6.437 1.00 90.31 89 GLU A N 1
ATOM 707 C CA . GLU A 1 89 ? 5.244 6.164 -7.850 1.00 90.31 89 GLU A CA 1
ATOM 708 C C . GLU A 1 89 ? 6.258 5.389 -8.697 1.00 90.31 89 GLU A C 1
ATOM 710 O O . GLU A 1 89 ? 5.894 4.764 -9.695 1.00 90.31 89 GLU A O 1
ATOM 715 N N . ASN A 1 90 ? 7.518 5.329 -8.258 1.00 91.69 90 ASN A N 1
ATOM 716 C CA . ASN A 1 90 ? 8.552 4.551 -8.939 1.00 91.69 90 ASN A CA 1
ATOM 717 C C . ASN A 1 90 ? 8.232 3.052 -8.960 1.00 91.69 90 ASN A C 1
ATOM 719 O O . ASN A 1 90 ? 8.517 2.367 -9.948 1.00 91.69 90 ASN A O 1
ATOM 723 N N . TYR A 1 91 ? 7.664 2.523 -7.875 1.00 92.69 91 TYR A N 1
ATOM 724 C CA . TYR A 1 91 ? 7.267 1.121 -7.801 1.00 92.69 91 TYR A CA 1
ATOM 725 C C . TYR A 1 91 ? 6.125 0.813 -8.780 1.00 92.69 91 TYR A C 1
ATOM 727 O O . TYR A 1 91 ? 6.223 -0.139 -9.562 1.00 92.69 91 TYR A O 1
ATOM 735 N N . ALA A 1 92 ? 5.090 1.657 -8.805 1.00 90.94 92 ALA A N 1
ATOM 736 C CA . ALA A 1 92 ? 3.978 1.557 -9.744 1.00 90.94 92 ALA A CA 1
ATOM 737 C C . ALA A 1 92 ? 4.466 1.636 -11.199 1.00 90.94 92 ALA A C 1
ATOM 739 O O . ALA A 1 92 ? 4.146 0.760 -12.007 1.00 90.94 92 ALA A O 1
ATOM 740 N N . LEU A 1 93 ? 5.322 2.612 -11.519 1.00 89.25 93 LEU A N 1
ATOM 741 C CA . LEU A 1 93 ? 5.873 2.791 -12.861 1.00 89.25 93 LEU A CA 1
ATOM 742 C C . LEU A 1 93 ? 6.679 1.570 -13.323 1.00 89.25 93 LEU A C 1
ATOM 744 O O . LEU A 1 93 ? 6.473 1.081 -14.433 1.00 89.25 93 LEU A O 1
ATOM 748 N N . LYS A 1 94 ? 7.565 1.025 -12.480 1.00 91.25 94 LYS A N 1
ATOM 749 C CA . LYS A 1 94 ? 8.335 -0.189 -12.815 1.00 91.25 94 LYS A CA 1
ATOM 750 C C . LYS A 1 94 ? 7.424 -1.378 -13.101 1.00 91.25 94 LYS A C 1
ATOM 752 O O . LYS A 1 94 ? 7.663 -2.118 -14.056 1.00 91.25 94 LYS A O 1
ATOM 757 N N . LEU A 1 95 ? 6.383 -1.553 -12.288 1.00 90.62 95 LEU A N 1
ATOM 758 C CA . LEU A 1 95 ? 5.415 -2.630 -12.459 1.00 90.62 95 LEU A CA 1
ATOM 759 C C . LEU A 1 95 ? 4.623 -2.473 -13.764 1.00 90.62 95 LEU A C 1
ATOM 761 O O . LEU A 1 95 ? 4.422 -3.454 -14.481 1.00 90.62 95 LEU A O 1
ATOM 765 N N . PHE A 1 96 ? 4.239 -1.239 -14.098 1.00 88.06 96 PHE A N 1
ATOM 766 C CA . PHE A 1 96 ? 3.572 -0.908 -15.354 1.00 88.06 96 PHE A CA 1
ATOM 767 C C . PHE A 1 96 ? 4.462 -1.175 -16.568 1.00 88.06 96 PHE A C 1
ATOM 769 O O . PHE A 1 96 ? 4.040 -1.876 -17.480 1.00 88.06 96 PHE A O 1
ATOM 776 N N . LEU A 1 97 ? 5.701 -0.676 -16.572 1.00 90.94 97 LEU A N 1
ATOM 777 C CA . LEU A 1 97 ? 6.638 -0.867 -17.684 1.00 90.94 97 LEU A CA 1
ATOM 778 C C . LEU A 1 97 ? 6.946 -2.348 -17.923 1.00 90.94 97 LEU A C 1
ATOM 780 O O . LEU A 1 97 ? 7.051 -2.786 -19.068 1.00 90.94 97 LEU A O 1
ATOM 784 N N . TRP A 1 98 ? 7.065 -3.133 -16.849 1.00 92.56 98 TRP A N 1
ATOM 785 C CA . TRP A 1 98 ? 7.199 -4.580 -16.965 1.00 92.56 98 TRP A CA 1
ATOM 786 C C . TRP A 1 98 ? 5.962 -5.202 -17.624 1.00 92.56 98 TRP A C 1
ATOM 788 O O . TRP A 1 98 ? 6.110 -5.970 -1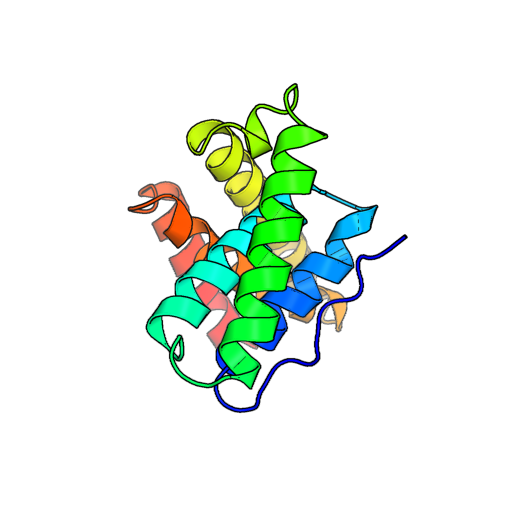8.572 1.00 92.56 98 TRP A O 1
ATOM 798 N N . ALA A 1 99 ? 4.756 -4.849 -17.168 1.00 89.75 99 ALA A N 1
ATOM 799 C CA . ALA A 1 99 ? 3.510 -5.381 -17.714 1.00 89.75 99 ALA A CA 1
ATOM 800 C C . ALA A 1 99 ? 3.288 -4.978 -19.186 1.00 89.75 99 ALA A C 1
ATOM 802 O O . ALA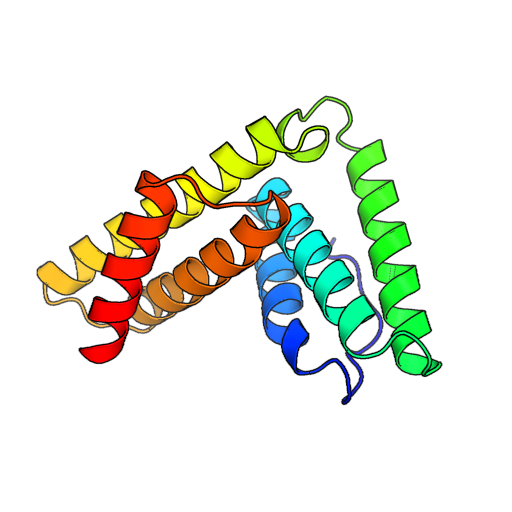 A 1 99 ? 2.979 -5.843 -20.000 1.00 89.75 99 ALA A O 1
ATOM 803 N N . ASP A 1 100 ? 3.526 -3.711 -19.546 1.00 87.75 100 ASP A N 1
ATOM 804 C CA . ASP A 1 100 ? 3.456 -3.195 -20.926 1.00 87.75 100 ASP A CA 1
ATOM 805 C C . ASP A 1 100 ? 4.463 -3.902 -21.844 1.00 87.75 100 ASP A C 1
ATOM 807 O O . ASP A 1 100 ? 4.138 -4.269 -22.970 1.00 87.75 100 ASP A O 1
ATOM 811 N N . SER A 1 101 ? 5.673 -4.179 -21.352 1.00 92.06 101 SER A N 1
ATOM 812 C CA . SER A 1 101 ? 6.670 -4.948 -22.105 1.00 92.06 101 SER A CA 1
ATOM 813 C C . SER A 1 101 ? 6.209 -6.385 -22.390 1.00 92.06 101 SER A C 1
ATOM 815 O O . SER A 1 101 ? 6.367 -6.871 -23.511 1.00 92.06 101 SER A O 1
ATOM 817 N N . GLN A 1 102 ? 5.591 -7.061 -21.411 1.00 92.25 102 GLN A N 1
ATOM 818 C CA . GLN A 1 102 ? 5.024 -8.400 -21.617 1.00 92.25 102 GLN A CA 1
ATOM 819 C C . GLN A 1 102 ? 3.853 -8.377 -22.612 1.00 92.25 102 GLN A C 1
ATOM 821 O O . GLN A 1 102 ? 3.809 -9.214 -23.513 1.00 92.25 102 GLN A O 1
ATOM 826 N N . ASP A 1 103 ? 2.951 -7.403 -22.479 1.00 86.62 103 ASP A N 1
ATOM 827 C CA . ASP A 1 103 ? 1.781 -7.218 -23.345 1.00 86.62 103 ASP A CA 1
ATOM 828 C C . ASP A 1 103 ? 2.191 -6.989 -24.810 1.00 86.62 103 ASP A C 1
ATOM 830 O O . ASP A 1 103 ? 1.770 -7.721 -25.707 1.00 86.62 103 ASP A O 1
ATOM 834 N N . ARG A 1 104 ? 3.137 -6.069 -25.048 1.00 88.25 104 ARG A N 1
ATOM 835 C CA . ARG A 1 104 ? 3.718 -5.812 -26.380 1.00 88.25 104 ARG A CA 1
ATOM 836 C C . ARG A 1 104 ? 4.480 -7.004 -26.947 1.00 88.25 104 ARG A C 1
ATOM 838 O O . ARG A 1 104 ? 4.548 -7.163 -28.163 1.00 88.25 104 ARG A O 1
ATOM 845 N N . GLY A 1 105 ? 5.056 -7.830 -26.077 1.00 91.44 105 GLY A N 1
ATOM 846 C CA . GLY A 1 105 ? 5.687 -9.095 -26.441 1.00 91.44 105 GLY A CA 1
ATOM 847 C C . GLY A 1 105 ? 4.693 -10.216 -26.768 1.00 91.44 105 GLY A C 1
ATOM 848 O O . GLY A 1 105 ? 5.126 -11.315 -27.105 1.00 91.44 105 GLY A O 1
ATOM 849 N N . GLY A 1 106 ? 3.381 -9.973 -26.653 1.00 90.38 106 GLY A N 1
ATOM 850 C CA . GLY A 1 106 ? 2.338 -10.980 -26.850 1.00 90.38 106 GLY A CA 1
ATOM 851 C C . GLY A 1 106 ? 2.256 -12.014 -25.722 1.00 90.38 106 GLY A C 1
ATOM 852 O O . GLY A 1 106 ? 1.693 -13.094 -25.910 1.00 90.38 106 GLY A O 1
ATOM 853 N N . ILE A 1 107 ? 2.840 -11.725 -24.554 1.00 89.06 107 ILE A N 1
ATOM 854 C CA . ILE A 1 107 ? 2.840 -12.615 -23.392 1.00 89.06 107 ILE A CA 1
ATOM 855 C C . ILE A 1 107 ? 1.656 -12.250 -22.501 1.00 89.06 107 ILE A C 1
ATOM 857 O O . IL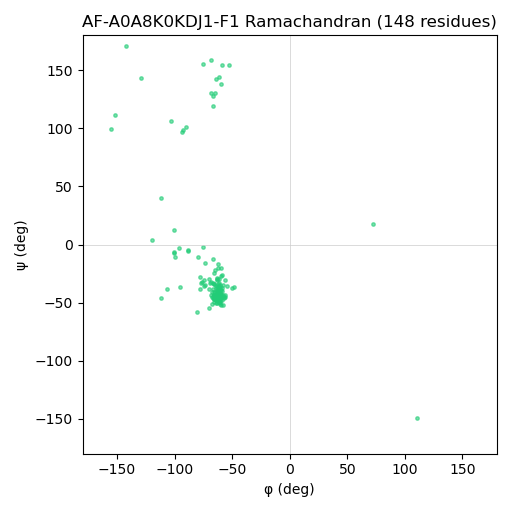E A 1 107 ? 1.739 -11.381 -21.636 1.00 89.06 107 ILE A O 1
ATOM 861 N N . PHE A 1 108 ? 0.559 -12.983 -22.658 1.00 87.88 108 PHE A N 1
ATOM 862 C CA . PHE A 1 108 ? -0.644 -12.797 -21.849 1.00 87.88 108 PHE A CA 1
ATOM 863 C C . PHE A 1 108 ? -0.734 -13.890 -20.788 1.00 87.88 108 PHE A C 1
ATOM 865 O O . PHE A 1 108 ? -1.021 -15.053 -21.076 1.00 87.88 108 PHE A O 1
ATOM 872 N N . ASN A 1 109 ? -0.466 -13.538 -19.532 1.00 88.25 109 ASN A N 1
ATOM 873 C CA . ASN A 1 109 ? -0.590 -14.470 -18.417 1.00 88.25 109 ASN A CA 1
ATOM 874 C C . ASN A 1 109 ? -1.136 -13.781 -17.159 1.00 88.25 109 ASN A C 1
ATOM 876 O O . ASN A 1 109 ? -1.234 -12.557 -17.071 1.00 88.25 109 ASN A O 1
ATOM 880 N N . LYS A 1 110 ? -1.473 -14.587 -16.145 1.00 87.81 110 LYS A N 1
ATOM 881 C CA . LYS A 1 110 ? -2.061 -14.095 -14.889 1.00 87.81 110 LYS A CA 1
ATOM 882 C C . LYS A 1 110 ? -1.169 -13.091 -14.151 1.00 87.81 110 LYS A C 1
ATOM 884 O O . LYS A 1 110 ? -1.698 -12.284 -13.397 1.00 87.81 110 LYS A O 1
ATOM 889 N N . ASN A 1 111 ? 0.151 -13.138 -14.330 1.00 87.81 111 ASN A N 1
ATOM 890 C CA . ASN A 1 111 ? 1.064 -12.201 -13.676 1.00 87.81 111 ASN A CA 1
ATOM 891 C C . ASN A 1 111 ? 1.003 -10.818 -14.328 1.00 87.81 111 ASN A C 1
ATOM 893 O O . ASN A 1 111 ? 1.045 -9.830 -13.607 1.00 87.81 111 ASN A O 1
ATOM 897 N N . VAL A 1 112 ? 0.827 -10.745 -15.651 1.00 88.12 112 VAL A N 1
ATOM 898 C CA . VAL A 1 112 ? 0.647 -9.475 -16.380 1.00 88.12 112 VAL A CA 1
ATOM 899 C C . VAL A 1 112 ? -0.641 -8.781 -15.941 1.00 88.12 112 VAL A C 1
ATOM 901 O O . VAL A 1 112 ? -0.611 -7.624 -15.533 1.00 88.12 112 VAL A O 1
ATOM 904 N N . VAL A 1 113 ? -1.754 -9.520 -15.888 1.00 87.12 113 VAL A N 1
ATOM 905 C CA . VAL A 1 113 ? -3.043 -8.991 -15.400 1.00 87.12 113 VAL A CA 1
ATOM 906 C C . VAL A 1 113 ? -2.940 -8.520 -13.946 1.00 87.12 113 VAL A C 1
ATOM 908 O O . VAL A 1 113 ? -3.402 -7.434 -13.603 1.00 87.12 113 VAL A O 1
ATOM 911 N N . LYS A 1 114 ? -2.291 -9.310 -13.078 1.00 86.19 114 LYS A N 1
ATOM 912 C CA . LYS A 1 114 ? -2.042 -8.910 -11.685 1.00 86.19 114 LYS A CA 1
ATOM 913 C C . LYS A 1 114 ? -1.175 -7.659 -11.589 1.00 86.19 114 LYS A C 1
ATOM 915 O O . LYS A 1 114 ? -1.435 -6.837 -10.722 1.00 86.19 114 LYS A O 1
ATOM 920 N N . ALA A 1 115 ? -0.170 -7.506 -12.447 1.00 87.94 115 ALA A N 1
ATOM 921 C CA . ALA A 1 115 ? 0.693 -6.333 -12.445 1.00 87.94 115 ALA A CA 1
ATOM 922 C C . ALA A 1 115 ? -0.074 -5.061 -12.826 1.00 87.94 115 ALA A C 1
ATOM 924 O O . ALA A 1 115 ? 0.041 -4.067 -12.112 1.00 87.94 115 ALA A O 1
ATOM 925 N N . PHE A 1 116 ? -0.918 -5.102 -13.864 1.00 85.81 116 PHE A N 1
ATOM 926 C CA . PHE A 1 116 ? -1.787 -3.968 -14.204 1.00 85.81 116 PHE A CA 1
ATOM 927 C C . PHE A 1 116 ? -2.765 -3.629 -13.077 1.00 85.81 116 PHE A C 1
ATOM 929 O O . PHE A 1 116 ? -2.896 -2.460 -12.714 1.00 85.81 116 PHE A O 1
ATOM 936 N N . TYR A 1 117 ? -3.393 -4.643 -12.472 1.00 86.50 117 TYR A N 1
ATOM 937 C CA . TYR A 1 117 ? -4.295 -4.449 -11.336 1.00 86.50 117 TYR A CA 1
ATOM 938 C C . TYR A 1 117 ? -3.585 -3.814 -10.131 1.00 86.50 117 TYR A C 1
ATOM 940 O O . TYR A 1 117 ? -4.036 -2.795 -9.609 1.00 86.50 117 TYR A O 1
ATOM 948 N N . SER A 1 118 ? -2.452 -4.38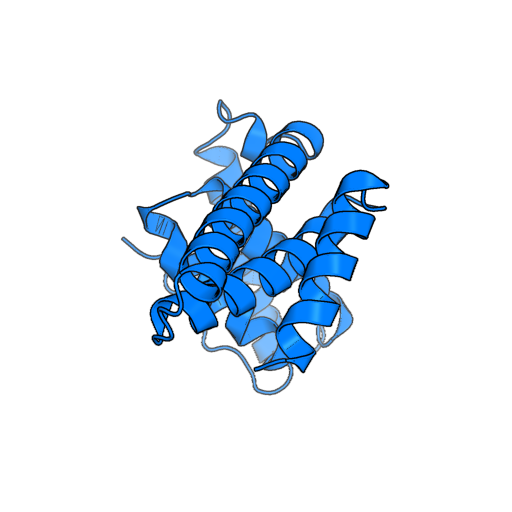4 -9.711 1.00 87.56 118 SER A N 1
ATOM 949 C CA . SER A 1 118 ? -1.659 -3.870 -8.593 1.00 87.56 118 SER A CA 1
ATOM 950 C C . SER A 1 118 ? -1.151 -2.461 -8.862 1.00 87.56 118 SER A C 1
ATOM 952 O O . SER A 1 118 ? -1.119 -1.645 -7.951 1.00 87.56 118 SER A O 1
ATOM 954 N N . CYS A 1 119 ? -0.783 -2.150 -10.104 1.00 88.88 119 CYS A N 1
ATOM 955 C CA . CYS A 1 119 ? -0.338 -0.815 -10.455 1.00 88.88 119 CYS A CA 1
ATOM 956 C C . CYS A 1 119 ? -1.489 0.208 -10.385 1.00 88.88 119 CYS A C 1
ATOM 958 O O . CYS A 1 119 ? -1.318 1.245 -9.752 1.00 88.88 119 CYS A O 1
ATOM 960 N N . GLY A 1 120 ? -2.689 -0.115 -10.885 1.00 87.31 120 GLY A N 1
ATOM 961 C CA . GLY A 1 120 ? -3.866 0.751 -10.715 1.00 87.31 120 GLY A CA 1
ATOM 962 C C . GLY A 1 120 ? -4.178 1.017 -9.238 1.00 87.31 120 GLY A C 1
ATOM 963 O O . GLY A 1 120 ? -4.361 2.160 -8.831 1.00 87.31 120 GLY A O 1
ATOM 964 N N . MET A 1 121 ? -4.106 -0.029 -8.416 1.00 89.00 121 MET A N 1
ATOM 965 C CA . MET A 1 121 ? -4.271 0.076 -6.968 1.00 89.00 121 MET A CA 1
ATOM 966 C C . MET A 1 121 ? -3.199 0.971 -6.309 1.00 89.00 121 MET A C 1
ATOM 968 O O . MET A 1 121 ? -3.506 1.714 -5.384 1.00 89.00 121 MET A O 1
ATOM 972 N N . LEU A 1 122 ? -1.942 0.924 -6.761 1.00 90.19 122 LEU A N 1
ATOM 973 C CA . LEU A 1 122 ? -0.878 1.796 -6.246 1.00 90.19 122 LEU A CA 1
ATOM 974 C C . LEU A 1 122 ? -1.086 3.261 -6.646 1.00 90.19 122 LEU A C 1
ATOM 976 O O . LEU A 1 122 ? -0.779 4.147 -5.854 1.00 90.19 122 LEU A O 1
ATOM 980 N N . TYR A 1 123 ? -1.654 3.527 -7.825 1.00 88.19 123 TYR A N 1
ATOM 981 C CA . TYR A 1 123 ? -2.082 4.878 -8.198 1.00 88.19 123 TYR A CA 1
ATOM 982 C C . TYR A 1 123 ? -3.236 5.383 -7.330 1.00 88.19 123 TYR A C 1
ATOM 984 O O . TYR A 1 123 ? -3.260 6.564 -6.990 1.00 88.19 123 TYR A O 1
ATOM 992 N N . ASP A 1 124 ? -4.146 4.505 -6.900 1.00 89.12 124 ASP A N 1
ATOM 993 C CA . ASP A 1 124 ? -5.156 4.881 -5.908 1.00 89.12 124 ASP A CA 1
ATOM 994 C C . ASP A 1 124 ? -4.495 5.275 -4.579 1.00 89.12 124 ASP A C 1
ATOM 996 O O . ASP A 1 124 ? -4.843 6.315 -4.016 1.00 89.12 124 ASP A O 1
ATOM 1000 N N . VAL A 1 125 ? -3.491 4.507 -4.132 1.00 91.06 125 VAL A N 1
ATOM 1001 C CA . VAL A 1 125 ? -2.688 4.813 -2.935 1.00 91.06 125 VAL A CA 1
ATOM 1002 C C . VAL A 1 125 ? -1.962 6.149 -3.069 1.00 91.06 125 VAL A C 1
ATOM 1004 O O . VAL A 1 125 ? -1.881 6.875 -2.086 1.00 91.06 125 VAL A O 1
ATOM 1007 N N . LEU A 1 126 ? -1.497 6.537 -4.261 1.00 90.25 126 LEU A N 1
ATOM 1008 C CA . LEU A 1 126 ? -0.827 7.828 -4.440 1.00 90.25 126 LEU A CA 1
ATOM 1009 C C . LEU A 1 126 ? -1.716 9.037 -4.075 1.00 90.25 126 LEU A C 1
ATOM 1011 O O . LEU A 1 126 ? -1.188 10.088 -3.717 1.00 90.25 126 LEU A O 1
ATOM 1015 N N . ASN A 1 127 ? -3.045 8.883 -4.051 1.00 86.75 127 ASN A N 1
ATOM 1016 C CA . ASN A 1 127 ? -3.950 9.935 -3.578 1.00 86.75 127 ASN A CA 1
ATOM 1017 C C . ASN A 1 127 ? -3.824 10.230 -2.068 1.00 86.75 127 ASN A C 1
ATOM 1019 O O . ASN A 1 127 ? -4.351 11.248 -1.620 1.00 86.75 127 ASN A O 1
ATOM 1023 N N . THR A 1 128 ? -3.141 9.396 -1.263 1.00 87.94 128 THR A N 1
ATOM 1024 C CA . THR A 1 128 ? -2.835 9.752 0.142 1.00 87.94 128 THR A CA 1
ATOM 1025 C C . THR A 1 128 ? -1.878 10.930 0.248 1.00 87.94 128 THR A C 1
ATOM 1027 O O . THR A 1 128 ? -1.844 11.605 1.272 1.00 87.94 128 THR A O 1
ATOM 1030 N N . PHE A 1 129 ? -1.065 11.168 -0.784 1.00 86.12 129 PHE A N 1
ATOM 1031 C CA . PHE A 1 129 ? -0.040 12.210 -0.765 1.00 86.12 129 PHE A CA 1
ATOM 1032 C C . PHE A 1 129 ? -0.559 13.575 -1.243 1.00 86.12 129 PHE A C 1
ATOM 1034 O O . PHE A 1 129 ? 0.161 14.565 -1.134 1.00 86.12 129 PHE A O 1
ATOM 1041 N N . GLY A 1 130 ? -1.810 13.649 -1.713 1.00 80.00 130 GLY A N 1
ATOM 1042 C CA . GLY A 1 130 ? -2.425 14.857 -2.263 1.00 80.00 130 GLY A CA 1
ATOM 1043 C C . GLY A 1 130 ? -2.645 14.758 -3.771 1.00 80.00 130 GLY A C 1
ATOM 1044 O O . GLY A 1 130 ? -2.908 13.675 -4.294 1.00 80.00 130 GLY A O 1
ATOM 1045 N N . GLU A 1 131 ? -2.580 15.897 -4.465 1.00 72.75 131 GLU A N 1
ATOM 1046 C CA . GLU A 1 131 ? -2.688 15.919 -5.925 1.00 72.75 131 GLU A CA 1
ATOM 1047 C C . GLU A 1 131 ? -1.501 15.188 -6.562 1.00 72.75 131 GLU A C 1
ATOM 1049 O O . GLU A 1 131 ? -0.336 15.423 -6.231 1.00 72.75 131 GLU A O 1
ATOM 1054 N N . LEU A 1 132 ? -1.820 14.279 -7.481 1.00 69.50 132 LEU A N 1
ATOM 1055 C CA . LEU A 1 132 ? -0.832 13.588 -8.297 1.00 69.50 132 LEU A CA 1
ATOM 1056 C C . LEU A 1 132 ? -0.058 14.605 -9.144 1.00 69.50 132 LEU A C 1
ATOM 1058 O O . LEU A 1 132 ? -0.635 15.566 -9.653 1.00 69.50 132 LEU A O 1
ATOM 1062 N N . SER A 1 133 ? 1.239 14.366 -9.345 1.00 73.06 133 SER A N 1
ATOM 1063 C CA . SER A 1 133 ? 2.018 15.122 -10.328 1.00 73.06 133 SER A CA 1
ATOM 1064 C C . SER A 1 133 ? 1.403 14.956 -11.725 1.00 73.06 133 SER A C 1
ATOM 1066 O O . SER A 1 133 ? 0.767 13.940 -12.017 1.00 73.06 133 SER A O 1
ATOM 1068 N N . GLU A 1 134 ? 1.617 15.920 -12.625 1.00 75.00 134 GLU A N 1
ATOM 1069 C CA . GLU A 1 134 ? 1.152 15.794 -14.016 1.00 75.00 134 GLU A CA 1
ATOM 1070 C C . GLU A 1 134 ? 1.661 14.498 -14.673 1.00 75.00 134 GLU A C 1
ATOM 1072 O O . GLU A 1 134 ? 0.934 13.850 -15.427 1.00 75.00 134 GLU A O 1
ATOM 1077 N N . GLU A 1 135 ? 2.884 14.078 -14.339 1.00 74.06 135 GLU A N 1
ATOM 1078 C CA . GLU A 1 135 ? 3.483 12.830 -14.811 1.00 74.06 135 GLU A CA 1
ATOM 1079 C C . GLU A 1 135 ? 2.760 11.592 -14.252 1.00 74.06 135 GLU A C 1
ATOM 1081 O O . GLU A 1 135 ? 2.389 10.694 -15.017 1.00 74.06 135 GLU A O 1
ATOM 1086 N N . ALA A 1 136 ? 2.469 11.563 -12.948 1.00 70.94 136 ALA A N 1
ATOM 1087 C CA . ALA A 1 136 ? 1.686 10.501 -12.324 1.00 70.94 136 ALA A CA 1
ATOM 1088 C C . ALA A 1 136 ? 0.271 10.418 -12.917 1.00 70.94 136 ALA A C 1
ATOM 1090 O O . ALA A 1 136 ? -0.198 9.322 -13.228 1.00 70.94 136 ALA A O 1
ATOM 1091 N N . MET A 1 137 ? -0.387 11.560 -13.143 1.00 73.12 137 MET A N 1
ATOM 1092 C CA . MET A 1 137 ? -1.709 11.620 -13.774 1.00 73.12 137 MET A CA 1
ATOM 1093 C C . MET A 1 137 ? -1.679 11.088 -15.207 1.00 73.12 137 MET A C 1
ATOM 1095 O O . MET A 1 137 ? -2.532 10.285 -15.589 1.00 73.12 137 MET A O 1
ATOM 1099 N N . GLN A 1 138 ? -0.690 11.488 -16.011 1.00 74.75 138 GLN A N 1
ATOM 1100 C CA . GLN A 1 138 ? -0.532 10.979 -17.375 1.00 74.75 138 GLN A CA 1
ATOM 1101 C C . GLN A 1 138 ? -0.294 9.469 -17.394 1.00 74.75 138 GLN A C 1
ATOM 1103 O O . GLN A 1 138 ? -0.852 8.765 -18.239 1.00 74.75 138 GLN A O 1
ATOM 1108 N N . ASN A 1 139 ? 0.515 8.955 -16.468 1.00 74.56 139 ASN A N 1
ATOM 1109 C CA . ASN A 1 139 ? 0.759 7.524 -16.352 1.00 74.56 139 ASN A CA 1
ATOM 1110 C C . ASN A 1 139 ? -0.518 6.778 -15.937 1.00 74.56 139 ASN A C 1
ATOM 1112 O O . ASN A 1 139 ? -0.887 5.810 -16.601 1.00 74.56 139 ASN A O 1
ATOM 1116 N N . GLN A 1 140 ? -1.273 7.285 -14.959 1.00 73.19 140 GLN A N 1
ATOM 1117 C CA . GLN A 1 140 ? -2.579 6.737 -14.575 1.00 73.19 140 GLN A CA 1
ATOM 1118 C C . GLN A 1 140 ? -3.581 6.733 -15.748 1.00 73.19 140 GLN A C 1
ATOM 1120 O O . GLN A 1 140 ? -4.309 5.758 -15.948 1.00 73.19 140 GLN A O 1
ATOM 1125 N N . MET A 1 141 ? -3.600 7.785 -16.573 1.00 70.56 141 MET A N 1
ATOM 1126 C CA . MET A 1 141 ? -4.434 7.843 -17.781 1.00 70.56 141 MET A CA 1
ATOM 1127 C C . MET A 1 141 ? -4.011 6.818 -18.840 1.00 70.56 141 MET A C 1
ATOM 1129 O O . MET A 1 141 ? -4.865 6.187 -19.461 1.00 70.56 141 MET A O 1
ATOM 1133 N N . LYS A 1 142 ? -2.706 6.611 -19.054 1.00 72.19 142 LYS A N 1
ATOM 1134 C CA . LYS A 1 142 ? -2.214 5.558 -19.962 1.00 72.19 142 LYS A CA 1
ATOM 1135 C C . LYS A 1 142 ? -2.645 4.173 -19.481 1.00 72.19 142 LYS A C 1
ATOM 1137 O O . LYS A 1 142 ? -3.058 3.342 -20.286 1.00 72.19 142 LYS A O 1
ATOM 1142 N N . MET A 1 143 ? -2.611 3.944 -18.170 1.00 70.19 143 MET A N 1
ATOM 1143 C CA . MET A 1 143 ? -3.052 2.688 -17.569 1.00 70.19 143 MET A CA 1
ATOM 1144 C C . MET A 1 143 ? -4.543 2.417 -17.749 1.00 70.19 143 MET A C 1
ATOM 1146 O O . MET A 1 143 ? -4.922 1.303 -18.116 1.00 70.19 143 MET A O 1
ATOM 1150 N N . SER A 1 144 ? -5.398 3.414 -17.509 1.00 67.88 144 SER A N 1
ATOM 1151 C CA . SER A 1 144 ? -6.848 3.242 -17.655 1.00 67.88 144 SER A CA 1
ATOM 1152 C C . SER A 1 144 ? -7.240 2.889 -19.094 1.00 67.88 144 SER A C 1
ATOM 1154 O O . SER A 1 144 ? -8.136 2.074 -19.304 1.00 67.88 144 SER A O 1
ATOM 1156 N N . GLN A 1 145 ? -6.508 3.405 -20.086 1.00 65.31 145 GLN A N 1
ATOM 1157 C CA . GLN A 1 145 ? -6.685 3.048 -21.496 1.00 65.31 145 GLN A CA 1
ATOM 1158 C C . GLN A 1 145 ? -6.239 1.617 -21.833 1.00 65.31 145 GLN A C 1
ATOM 1160 O O . GLN A 1 145 ? -6.795 1.015 -22.751 1.00 65.31 145 GLN A O 1
ATOM 1165 N N . MET A 1 146 ? -5.254 1.061 -21.120 1.00 65.00 146 MET A N 1
ATOM 1166 C CA . MET A 1 146 ? -4.803 -0.322 -21.324 1.00 65.00 146 MET A CA 1
AT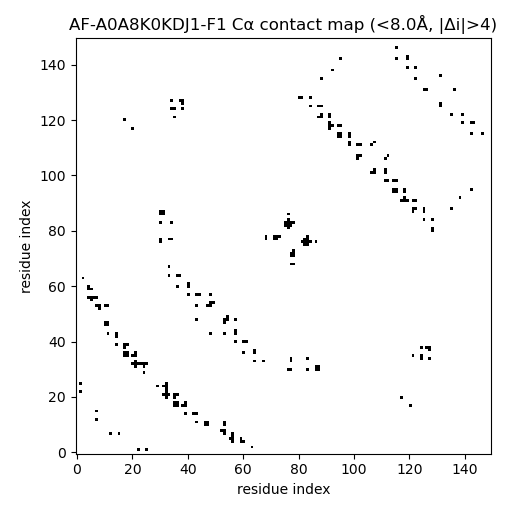OM 1167 C C . MET A 1 146 ? -5.749 -1.343 -20.690 1.00 65.00 146 MET A C 1
ATOM 1169 O O . MET A 1 146 ? -6.047 -2.350 -21.322 1.00 65.00 146 MET A O 1
ATOM 1173 N N . ASN A 1 147 ? -6.308 -1.054 -19.510 1.00 55.22 147 ASN A N 1
ATOM 1174 C CA . ASN A 1 147 ? -7.308 -1.921 -18.870 1.00 55.22 147 ASN A CA 1
ATOM 1175 C C . ASN A 1 147 ? -8.601 -2.082 -19.693 1.00 55.22 147 ASN A C 1
ATOM 1177 O O . ASN A 1 147 ? -9.327 -3.043 -19.481 1.00 55.22 147 ASN A O 1
ATOM 1181 N N . LEU A 1 148 ? -8.892 -1.167 -20.627 1.00 50.31 148 LEU A N 1
ATOM 1182 C CA . LEU A 1 148 ? -10.028 -1.267 -21.555 1.00 50.31 148 LEU A CA 1
ATOM 1183 C C . LEU A 1 148 ? -9.769 -2.199 -22.754 1.00 50.31 148 LEU A C 1
ATOM 1185 O O . LEU A 1 148 ? -10.693 -2.464 -23.521 1.00 50.31 148 LEU A O 1
ATOM 1189 N N . LYS A 1 149 ? -8.523 -2.644 -22.960 1.00 46.88 149 LYS A N 1
ATOM 1190 C CA . LYS A 1 149 ? -8.124 -3.508 -24.085 1.00 46.88 149 LYS A CA 1
ATOM 1191 C C . LYS A 1 149 ? -7.983 -4.986 -23.707 1.00 46.88 149 LYS A C 1
ATOM 1193 O O . LYS A 1 149 ? -7.777 -5.799 -24.606 1.00 46.88 149 LYS A O 1
ATOM 1198 N N . ILE A 1 150 ? -8.077 -5.309 -22.415 1.00 41.75 150 ILE A N 1
ATOM 1199 C CA . ILE A 1 150 ? -8.072 -6.673 -21.862 1.00 41.75 150 ILE A CA 1
ATOM 1200 C C . ILE A 1 150 ? -9.520 -7.095 -21.607 1.00 41.75 150 ILE A C 1
ATOM 1202 O O . ILE A 1 150 ? -9.845 -8.270 -21.886 1.00 41.75 150 ILE A O 1
#

Solvent-accessible surface area (backbone atoms only — not comparable to full-atom values): 8324 Å² total; per-residue (Å²): 132,83,84,84,73,64,78,82,40,81,88,43,53,91,36,48,63,40,50,50,51,16,62,72,20,58,89,76,36,55,53,57,19,47,48,29,43,51,35,30,48,57,52,34,57,73,71,48,66,76,50,70,61,40,39,56,35,50,50,54,50,48,55,50,52,53,48,50,48,68,75,36,67,88,36,55,41,67,71,35,63,69,52,25,45,53,49,50,51,54,51,27,50,53,38,39,55,53,28,53,51,34,52,78,69,71,49,85,49,74,66,39,57,49,29,49,52,52,25,54,52,45,57,58,34,48,54,72,73,45,85,66,52,72,66,55,48,52,51,52,53,56,48,59,61,51,66,74,74,113

pLDDT: mean 86.81, std 10.26, range [41.75, 95.81]

Secondary struct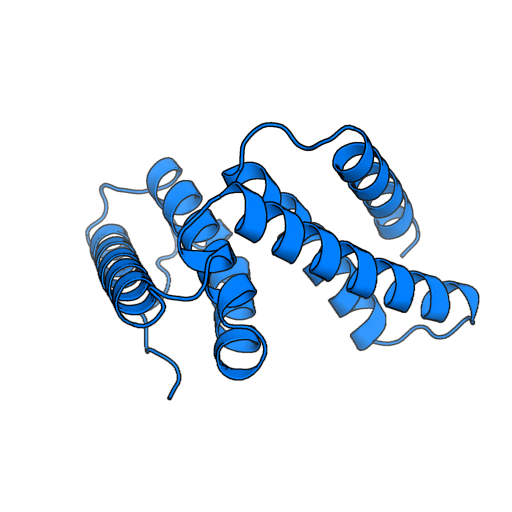ure (DSSP, 8-state):
----PPPPPGGGGGGHHHHHHHHHHTTT-HHHHHHHHHHHHHHHHHH-SSSHHHHHHHHHHHHHHHHHHHHTTT-HHHH-HHHHHHHHHHHHHHHHHHHHHHHHTT---HHHHHHHHHHHHHHHHHGGGSSPPHHHHHHHHHHHHHHT--

InterPro domains:
  IPR023175 Vta1/Callose synthase, N-terminal domain superfamily [G3DSA:1.25.40.270] (2-149)
  IPR039431 Vta1/callose synthase, N-terminal [PF04652] (15-140)
  IPR044538 Vacuolar protein sorting-associated protein Vta1-like [PTHR46009] (6-140)

Sequence (150 aa):
MSYQFPPCPASLKPIAHYLKTATEHDGRDVVVSYWCRVYALETALRIDRKSDEARKLLTSLMDWLETQKAEHKDNEAIMSSVPGQAHIENYALKLFLWADSQDRGGIFNKNVVKAFYSCGMLYDVLNTFGELSEEAMQNQMKMSQMNLKI

Radius of gyration: 15.95 Å; Cα contacts (8 Å, |Δi|>4): 145; chains: 1; bounding box: 35×30×43 Å